Protein AF-A0A842UFS7-F1 (afdb_monomer_lite)

pLDDT: mean 90.08, std 7.05, range [55.66, 97.38]

Radius of gyration: 26.3 Å; chains: 1; bounding box: 50×27×64 Å

Foldseek 3Di:
DDPVVVVVVVVVLVVCVVVVVVVVVVVVVVQVVCQVVQQWDDDVPDTDHHDPDDDDDPCVVVVVPDDPVVVVVPDDDDDDDPVVVVCVVVVHDDDPPDDDDDDDDDDDDD

Sequence (110 aa):
MNSVDIVELTQEMLEWRELKTQLDDLEARIKMKVLRLQKTQTVADVRASYSGGRKTYDYEGAGQAASPEIITAHTKTVTTVDWRKVCRDAGIEAPVASKSDPGVTLKWVK

Secondary structure (DSSP, 8-state):
--HHHHHHHHHHHHHHHHHHHHHHHHHHHHHHHHHHHTS-EEETTEEE-----PPPP-HHHHHTTS-HHHHHHH--------HHHHHHHTTPPPP----PPP--------

Structure (mmCIF, N/CA/C/O backbone):
data_AF-A0A842UFS7-F1
#
_entry.id   AF-A0A842UFS7-F1
#
loop_
_atom_site.group_PDB
_atom_site.id
_atom_site.type_symbol
_atom_site.label_atom_id
_atom_site.label_alt_id
_atom_site.label_comp_id
_atom_site.label_asym_id
_atom_site.label_entity_id
_atom_site.label_seq_id
_atom_site.pdbx_PDB_ins_code
_atom_site.Cartn_x
_atom_site.Cartn_y
_atom_site.Cartn_z
_atom_site.occupancy
_atom_site.B_iso_or_equiv
_atom_site.auth_seq_id
_atom_site.auth_comp_id
_atom_site.auth_asym_id
_atom_site.auth_atom_id
_atom_site.pdbx_PDB_model_num
ATOM 1 N N . MET A 1 1 ? 31.740 -6.679 -21.699 1.00 55.66 1 MET A N 1
ATOM 2 C CA . MET A 1 1 ? 30.471 -5.936 -21.608 1.00 55.66 1 MET A CA 1
ATOM 3 C C . MET A 1 1 ? 30.386 -5.155 -22.895 1.00 55.66 1 MET A C 1
ATOM 5 O O . MET A 1 1 ? 31.136 -4.197 -23.059 1.00 55.66 1 MET A O 1
ATOM 9 N N . ASN A 1 2 ? 29.693 -5.719 -23.879 1.00 65.31 2 ASN A N 1
ATOM 10 C CA . ASN A 1 2 ? 29.812 -5.270 -25.258 1.00 65.31 2 ASN A CA 1
ATOM 11 C C . ASN A 1 2 ? 28.964 -4.011 -25.439 1.00 65.31 2 ASN A C 1
ATOM 13 O O . ASN A 1 2 ? 27.915 -3.863 -24.822 1.00 65.31 2 ASN A O 1
ATOM 17 N N . SER A 1 3 ? 29.425 -3.078 -26.270 1.00 69.38 3 SER A N 1
ATOM 18 C CA . SER A 1 3 ? 28.681 -1.849 -26.578 1.00 69.38 3 SER A CA 1
ATOM 19 C C . SER A 1 3 ? 27.290 -2.134 -27.156 1.00 69.38 3 SER A C 1
ATOM 21 O O . SER A 1 3 ? 26.379 -1.339 -26.954 1.00 69.38 3 SER A O 1
ATOM 23 N N . VAL A 1 4 ? 27.123 -3.282 -27.818 1.00 72.75 4 VAL A N 1
ATOM 24 C CA . VAL A 1 4 ? 25.842 -3.793 -28.327 1.00 72.75 4 VAL A CA 1
ATOM 25 C C . VAL A 1 4 ? 24.855 -4.055 -27.183 1.00 72.75 4 VAL A C 1
ATOM 27 O O . VAL A 1 4 ? 23.745 -3.537 -27.233 1.00 72.75 4 VAL A O 1
ATOM 30 N N . ASP A 1 5 ? 25.292 -4.707 -26.098 1.00 83.81 5 ASP A N 1
ATOM 31 C CA . ASP A 1 5 ? 24.45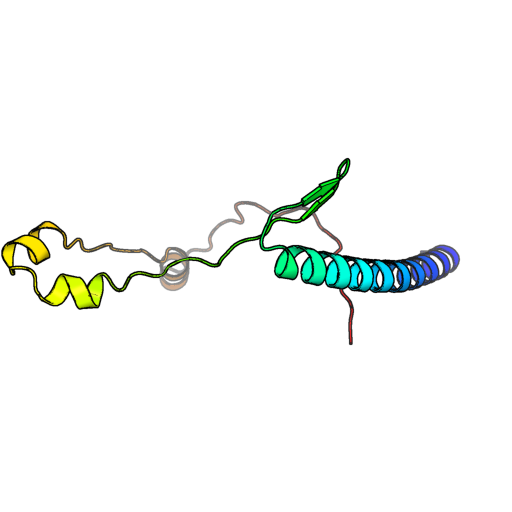3 -5.007 -24.923 1.00 83.81 5 ASP A CA 1
ATOM 32 C C . ASP A 1 5 ? 23.907 -3.723 -24.260 1.00 83.81 5 ASP A C 1
ATOM 34 O O . ASP A 1 5 ? 22.798 -3.692 -23.734 1.00 83.81 5 ASP A O 1
ATOM 38 N N . ILE A 1 6 ? 24.686 -2.634 -24.288 1.00 86.62 6 ILE A N 1
ATOM 39 C CA . ILE A 1 6 ? 24.291 -1.336 -23.713 1.00 86.62 6 ILE A CA 1
ATOM 40 C C . ILE A 1 6 ? 23.272 -0.624 -24.610 1.00 86.62 6 ILE A C 1
ATOM 42 O O . ILE A 1 6 ? 22.351 0.016 -24.100 1.00 86.62 6 ILE A O 1
ATOM 46 N N . VAL A 1 7 ? 23.426 -0.715 -25.933 1.00 88.88 7 VAL A N 1
ATOM 47 C CA . VAL A 1 7 ? 22.481 -0.118 -26.888 1.00 88.88 7 VAL A CA 1
ATOM 48 C C . VAL A 1 7 ? 21.140 -0.846 -26.835 1.00 88.88 7 VAL A C 1
ATOM 50 O O . VAL A 1 7 ? 20.108 -0.183 -26.746 1.00 88.88 7 VAL A O 1
ATOM 53 N N . GLU A 1 8 ? 21.153 -2.181 -26.809 1.00 90.69 8 GLU A N 1
ATOM 54 C CA . GLU A 1 8 ? 19.943 -2.999 -26.662 1.00 90.69 8 GLU A CA 1
ATOM 55 C C . GLU A 1 8 ? 19.221 -2.684 -25.348 1.00 90.69 8 GLU A C 1
ATOM 57 O O . GLU A 1 8 ? 18.047 -2.317 -25.368 1.00 90.69 8 GLU A O 1
ATOM 62 N N . LEU A 1 9 ? 19.946 -2.668 -24.223 1.00 91.38 9 LEU A N 1
ATOM 63 C CA . LEU A 1 9 ? 19.383 -2.291 -22.925 1.00 91.38 9 LEU A CA 1
ATOM 64 C C . LEU A 1 9 ? 18.792 -0.875 -22.938 1.00 91.38 9 LEU A C 1
ATOM 66 O O . LEU A 1 9 ? 17.733 -0.630 -22.364 1.00 91.38 9 LEU A O 1
ATOM 70 N N . THR A 1 10 ? 19.464 0.076 -23.587 1.00 92.31 10 THR A N 1
ATOM 71 C CA . THR A 1 10 ? 18.969 1.456 -23.682 1.00 92.31 10 THR A CA 1
ATOM 72 C C . THR A 1 10 ? 17.645 1.505 -24.440 1.00 92.31 10 THR A C 1
ATOM 74 O O . THR A 1 10 ? 16.714 2.184 -24.002 1.00 92.31 10 THR A O 1
ATOM 77 N N . GLN A 1 11 ? 17.540 0.770 -25.548 1.00 94.38 11 GLN A N 1
ATOM 78 C CA . GLN A 1 11 ? 16.313 0.695 -26.333 1.00 94.38 11 GLN A CA 1
ATOM 79 C C . GLN A 1 11 ? 15.175 0.054 -25.529 1.00 94.38 11 GLN A C 1
ATOM 81 O O . GLN A 1 11 ? 14.079 0.615 -25.479 1.00 94.38 11 GLN A O 1
ATOM 86 N N . GLU A 1 12 ? 15.447 -1.051 -24.833 1.00 94.19 12 GLU A N 1
ATOM 87 C CA . GLU A 1 12 ? 14.473 -1.722 -23.965 1.00 94.19 12 GLU A CA 1
ATOM 88 C C . GLU A 1 12 ? 13.993 -0.811 -22.826 1.00 94.19 12 GLU A C 1
ATOM 90 O O . GLU A 1 12 ? 12.800 -0.756 -22.527 1.00 94.19 12 GLU A O 1
ATOM 95 N N . MET A 1 13 ? 14.889 -0.034 -22.208 1.00 92.94 13 MET A N 1
ATOM 96 C CA . MET A 1 13 ? 14.519 0.919 -21.154 1.00 92.94 13 MET A CA 1
ATOM 97 C C . MET A 1 13 ? 13.624 2.056 -21.672 1.00 92.94 13 MET A C 1
ATOM 99 O O . MET A 1 13 ? 12.739 2.520 -20.945 1.00 92.94 13 MET A O 1
ATOM 103 N N . LEU A 1 14 ? 13.836 2.513 -22.911 1.00 93.56 14 LEU A N 1
ATOM 104 C CA . LEU A 1 14 ? 12.992 3.528 -23.549 1.00 93.56 14 LEU A CA 1
ATOM 105 C C . LEU A 1 14 ? 11.615 2.969 -23.919 1.00 93.56 14 LEU A C 1
ATOM 107 O O . LEU A 1 14 ? 10.604 3.612 -23.631 1.00 93.56 14 LEU A O 1
ATOM 111 N N . GLU A 1 15 ? 11.564 1.769 -24.496 1.00 94.56 15 GLU A N 1
ATOM 112 C CA . GLU A 1 15 ? 10.310 1.087 -24.822 1.00 94.56 15 GLU A CA 1
ATOM 113 C C . GLU A 1 15 ? 9.493 0.788 -23.560 1.00 94.56 15 GLU A C 1
ATOM 115 O O . GLU A 1 15 ? 8.300 1.090 -23.496 1.00 94.56 15 GLU A O 1
ATOM 120 N N . TRP A 1 16 ? 10.150 0.292 -22.509 1.00 94.50 16 TRP A N 1
ATOM 121 C CA . TRP A 1 16 ? 9.520 0.067 -21.212 1.00 94.50 16 TRP A CA 1
ATOM 122 C C . TRP A 1 16 ? 8.880 1.343 -20.659 1.00 94.50 16 TRP A C 1
ATOM 124 O O . TRP A 1 16 ? 7.747 1.304 -20.176 1.00 94.50 16 TRP A O 1
ATOM 134 N N . ARG A 1 17 ? 9.574 2.486 -20.741 1.00 92.69 17 ARG A N 1
ATOM 135 C CA . ARG A 1 17 ? 9.045 3.774 -20.271 1.00 92.69 17 ARG A CA 1
ATOM 136 C C . ARG A 1 17 ? 7.771 4.164 -21.022 1.00 92.69 17 ARG A C 1
ATOM 138 O O . ARG A 1 17 ? 6.806 4.609 -20.394 1.00 92.69 17 ARG A O 1
ATOM 145 N N . GLU A 1 18 ? 7.769 4.015 -22.341 1.00 94.25 18 GLU A N 1
ATOM 146 C CA . GLU A 1 18 ? 6.619 4.359 -23.179 1.00 94.25 18 GLU A CA 1
ATOM 147 C C . GLU A 1 18 ? 5.419 3.457 -22.861 1.00 94.25 18 GLU A C 1
ATOM 149 O O . GLU A 1 18 ? 4.342 3.946 -22.513 1.00 94.25 18 GLU A O 1
ATOM 154 N N . LEU A 1 19 ? 5.623 2.137 -22.856 1.00 95.75 19 LEU A N 1
ATOM 155 C CA . LEU A 1 19 ? 4.574 1.170 -22.526 1.00 95.75 19 LEU A CA 1
ATOM 156 C C . LEU A 1 19 ? 4.036 1.365 -21.107 1.00 95.75 19 LEU A C 1
ATOM 158 O O . LEU A 1 19 ? 2.828 1.277 -20.884 1.00 95.75 19 LEU A O 1
ATOM 162 N N . LYS A 1 20 ? 4.907 1.673 -20.139 1.00 94.38 20 LYS A N 1
ATOM 163 C CA . LYS A 1 20 ? 4.487 1.949 -18.764 1.00 94.38 20 LYS A CA 1
ATOM 164 C C . LYS A 1 20 ? 3.618 3.204 -18.680 1.00 94.38 20 LYS A C 1
ATOM 166 O O . LYS A 1 20 ? 2.615 3.182 -17.974 1.00 94.38 20 LYS A O 1
ATOM 171 N N . THR A 1 21 ? 3.948 4.248 -19.440 1.00 93.56 21 THR A N 1
ATOM 172 C CA . THR A 1 21 ? 3.135 5.474 -19.525 1.00 93.56 21 THR A CA 1
ATOM 173 C C . THR A 1 21 ? 1.741 5.164 -20.072 1.00 93.56 21 THR A C 1
ATOM 175 O O . THR A 1 21 ? 0.735 5.506 -19.452 1.00 93.56 21 THR A O 1
ATOM 178 N N . GLN A 1 22 ? 1.669 4.434 -21.188 1.00 96.12 22 GLN A N 1
ATOM 179 C CA . GLN A 1 22 ? 0.395 4.038 -21.794 1.00 96.12 22 GLN A CA 1
ATOM 180 C C . GLN A 1 22 ? -0.444 3.150 -20.862 1.00 96.12 22 GLN A C 1
ATOM 182 O O . GLN A 1 22 ? -1.671 3.294 -20.787 1.00 96.12 22 GLN A O 1
ATOM 187 N N . LEU A 1 23 ? 0.211 2.244 -20.128 1.00 95.62 23 LEU A N 1
ATOM 188 C CA . LEU A 1 23 ? -0.428 1.393 -19.131 1.00 95.62 23 LEU A CA 1
ATOM 189 C C . LEU A 1 23 ? -0.992 2.216 -17.967 1.00 95.62 23 LEU A C 1
ATOM 191 O O . LEU A 1 23 ? -2.142 1.999 -17.591 1.00 95.62 23 LEU A O 1
ATOM 195 N N . ASP A 1 24 ? -0.225 3.168 -17.433 1.00 95.12 24 ASP A N 1
ATOM 196 C CA . ASP A 1 24 ? -0.652 4.037 -16.330 1.00 95.12 24 ASP A CA 1
ATOM 197 C C . ASP A 1 24 ? -1.859 4.903 -16.730 1.00 95.12 24 ASP A C 1
ATOM 199 O O . ASP A 1 24 ? -2.825 5.014 -15.968 1.00 95.12 24 ASP A O 1
ATOM 203 N N . ASP A 1 25 ? -1.871 5.437 -17.955 1.00 97.19 25 ASP A N 1
ATOM 204 C CA . ASP A 1 25 ? -3.004 6.197 -18.497 1.00 97.19 25 ASP A CA 1
ATOM 205 C C . ASP A 1 25 ? -4.259 5.329 -18.671 1.00 97.19 25 ASP A C 1
ATOM 207 O O . ASP A 1 25 ? -5.391 5.745 -18.380 1.00 97.19 25 ASP A O 1
ATOM 211 N N . LEU A 1 26 ? -4.097 4.096 -19.158 1.00 97.31 26 LEU A N 1
ATOM 212 C CA . LEU A 1 26 ? -5.198 3.142 -19.256 1.00 97.31 26 LEU A CA 1
ATOM 213 C C . LEU A 1 26 ? -5.722 2.758 -17.865 1.00 97.31 26 LEU A C 1
ATOM 215 O O . LEU A 1 26 ? -6.937 2.774 -17.647 1.00 97.31 26 LEU A O 1
ATOM 219 N N . GLU A 1 27 ? -4.827 2.476 -16.921 1.00 96.69 27 GLU A N 1
ATOM 220 C CA . GLU A 1 27 ? -5.155 2.146 -15.537 1.00 96.69 27 GLU A CA 1
ATOM 221 C C . GLU A 1 27 ? -5.920 3.294 -14.864 1.00 96.69 27 GLU A C 1
ATOM 223 O O . GLU A 1 27 ? -6.963 3.060 -14.248 1.00 96.69 27 GLU A O 1
ATOM 228 N N . ALA A 1 28 ? -5.480 4.544 -15.039 1.00 96.31 28 ALA A N 1
ATOM 229 C CA . ALA A 1 28 ? -6.168 5.726 -14.526 1.00 96.31 28 ALA A CA 1
ATOM 230 C C . ALA A 1 28 ? -7.593 5.847 -15.089 1.00 96.31 28 ALA A C 1
ATOM 232 O O . ALA A 1 28 ? -8.552 6.054 -14.337 1.00 96.31 28 ALA A O 1
ATOM 233 N N . ARG A 1 29 ? -7.773 5.641 -16.400 1.00 97.38 29 ARG A N 1
ATOM 234 C CA . ARG A 1 29 ? -9.103 5.654 -17.034 1.00 97.38 29 ARG A CA 1
ATOM 235 C C . ARG A 1 29 ? -10.008 4.539 -16.515 1.00 97.38 29 ARG A C 1
ATOM 237 O O . ARG A 1 29 ? -11.191 4.789 -16.276 1.00 97.38 29 ARG A O 1
ATOM 244 N N . ILE A 1 30 ? -9.482 3.329 -16.319 1.00 96.44 30 ILE A N 1
ATOM 245 C CA . ILE A 1 30 ? -10.237 2.208 -15.739 1.00 96.44 30 ILE A CA 1
ATOM 246 C C . ILE A 1 30 ? -10.637 2.532 -14.296 1.00 96.44 30 ILE A C 1
ATOM 248 O O . ILE A 1 30 ? -11.813 2.403 -13.953 1.00 96.44 30 ILE A O 1
ATOM 252 N N . LYS A 1 31 ? -9.700 3.022 -13.472 1.00 96.19 31 LYS A N 1
ATOM 253 C CA . LYS A 1 31 ? -9.961 3.433 -12.084 1.00 96.19 31 LYS A CA 1
ATOM 254 C C . LYS A 1 31 ? -11.062 4.485 -12.004 1.00 96.19 31 LYS A C 1
ATOM 256 O O . LYS A 1 31 ? -11.994 4.310 -11.225 1.00 96.19 31 LYS A O 1
ATOM 261 N N . MET A 1 32 ? -11.016 5.524 -12.842 1.00 95.69 32 MET A N 1
ATOM 262 C CA . MET A 1 32 ? -12.068 6.549 -12.894 1.00 95.69 32 MET A CA 1
ATOM 263 C C . MET A 1 32 ? -13.442 5.956 -13.231 1.00 95.69 32 MET A C 1
ATOM 265 O O . MET A 1 32 ? -14.438 6.293 -12.590 1.00 95.69 32 MET A O 1
ATOM 269 N N . LYS A 1 33 ? -13.512 5.047 -14.211 1.00 97.31 33 LYS A N 1
ATOM 270 C CA . LYS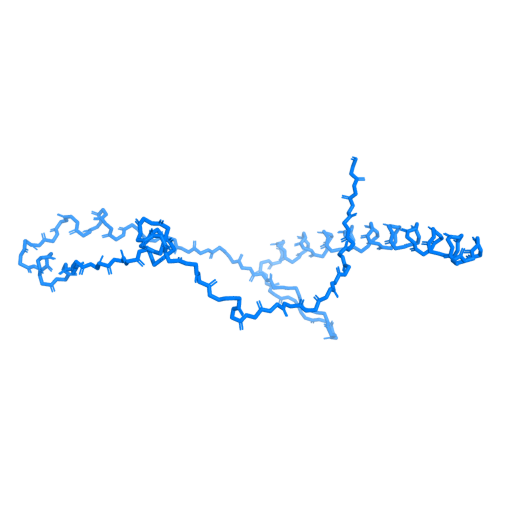 A 1 33 ? -14.769 4.384 -14.592 1.00 97.31 33 LYS A CA 1
ATOM 271 C C . LYS A 1 33 ? -15.317 3.511 -13.462 1.00 97.31 33 LYS A C 1
ATOM 273 O O . LYS A 1 33 ? -16.497 3.601 -13.145 1.00 97.31 33 LYS A O 1
ATOM 278 N N . VAL A 1 34 ? -14.470 2.704 -12.827 1.00 95.88 34 VAL A N 1
ATOM 279 C CA . VAL A 1 34 ? -14.859 1.819 -11.715 1.00 95.88 34 VAL A CA 1
ATOM 280 C C . VAL A 1 34 ? -15.286 2.622 -10.489 1.00 95.88 34 VAL A C 1
ATOM 282 O O . VAL A 1 34 ? -16.276 2.274 -9.848 1.00 95.88 34 VAL A O 1
ATOM 285 N N . LEU A 1 35 ? -14.601 3.734 -10.209 1.00 94.69 35 LEU A N 1
ATOM 286 C CA . LEU A 1 35 ? -14.976 4.670 -9.152 1.00 94.69 35 LEU A CA 1
ATOM 287 C C . LEU A 1 35 ? -16.368 5.262 -9.398 1.00 94.69 35 LEU A C 1
ATOM 289 O O . LEU A 1 35 ? -17.191 5.272 -8.487 1.00 94.69 35 LEU A O 1
ATOM 293 N N . ARG A 1 36 ? -16.662 5.688 -10.635 1.00 94.94 36 ARG A N 1
ATOM 294 C CA . ARG A 1 36 ? -17.990 6.190 -11.026 1.00 94.94 36 ARG A CA 1
ATOM 295 C C . ARG A 1 36 ? -19.082 5.128 -10.883 1.00 94.94 36 ARG A C 1
ATOM 297 O O . ARG A 1 36 ? -20.208 5.464 -10.537 1.00 94.94 36 ARG A O 1
ATOM 304 N N . LEU A 1 37 ? -18.757 3.864 -11.153 1.00 95.31 37 LEU A N 1
ATOM 305 C CA . LEU A 1 37 ? -19.690 2.744 -11.013 1.00 95.31 37 LEU A CA 1
ATOM 306 C C . LEU A 1 37 ? -19.893 2.301 -9.558 1.00 95.31 37 LEU A C 1
ATOM 308 O O . LEU A 1 37 ? -20.856 1.588 -9.292 1.00 95.31 37 LEU A O 1
ATOM 312 N N . GLN A 1 38 ? -18.979 2.657 -8.646 1.00 94.88 38 GLN A N 1
ATOM 313 C CA . GLN A 1 38 ? -18.962 2.197 -7.249 1.00 94.88 38 GLN A CA 1
ATOM 314 C C . GLN A 1 38 ? -19.109 0.670 -7.107 1.00 94.88 38 GLN A C 1
ATOM 316 O O . GLN A 1 38 ? -19.666 0.150 -6.141 1.00 94.88 38 GLN A O 1
ATOM 321 N N . LYS A 1 39 ? -18.615 -0.075 -8.100 1.00 95.06 39 LYS A N 1
ATOM 322 C CA . LYS A 1 39 ? -18.761 -1.527 -8.184 1.00 95.06 39 LYS A CA 1
ATOM 323 C C . LYS A 1 39 ? -17.543 -2.133 -8.857 1.00 95.06 39 LYS A C 1
ATOM 325 O O . LYS A 1 39 ? -17.171 -1.719 -9.954 1.00 95.06 39 LYS A O 1
ATOM 330 N N . THR A 1 40 ? -16.978 -3.158 -8.225 1.00 96.88 40 THR A N 1
ATOM 331 C CA . THR A 1 40 ? -15.889 -3.972 -8.778 1.00 96.88 40 THR A CA 1
ATOM 332 C C . THR A 1 40 ? -16.271 -4.542 -10.142 1.00 96.88 40 THR A C 1
ATOM 334 O O . THR A 1 40 ? -17.338 -5.14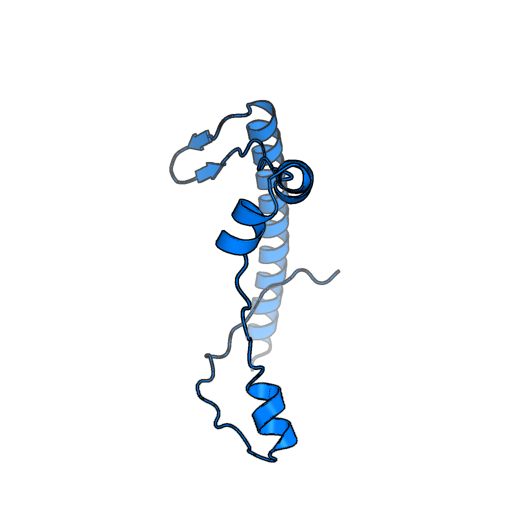0 -10.282 1.00 96.88 40 THR A O 1
ATOM 337 N N . GLN A 1 41 ? -15.389 -4.375 -11.127 1.00 97.06 41 GLN A N 1
ATOM 338 C CA . GLN A 1 41 ? -15.545 -4.918 -12.477 1.00 97.06 41 GLN A CA 1
ATOM 339 C C . GLN A 1 41 ? -14.480 -5.983 -12.730 1.00 97.06 41 GLN A C 1
ATOM 341 O O . GLN A 1 41 ? -13.327 -5.822 -12.329 1.00 97.06 41 GLN A O 1
ATOM 346 N N . THR A 1 42 ? -14.874 -7.073 -13.384 1.00 96.50 42 THR A N 1
ATOM 347 C CA . THR A 1 42 ? -13.966 -8.141 -13.825 1.00 96.50 42 THR A CA 1
ATOM 348 C C . THR A 1 42 ? -14.258 -8.434 -15.290 1.00 96.50 42 THR A C 1
ATOM 350 O O . THR A 1 42 ? -15.416 -8.653 -15.640 1.00 96.50 42 THR A O 1
ATOM 353 N N . VAL A 1 43 ? -13.230 -8.395 -16.1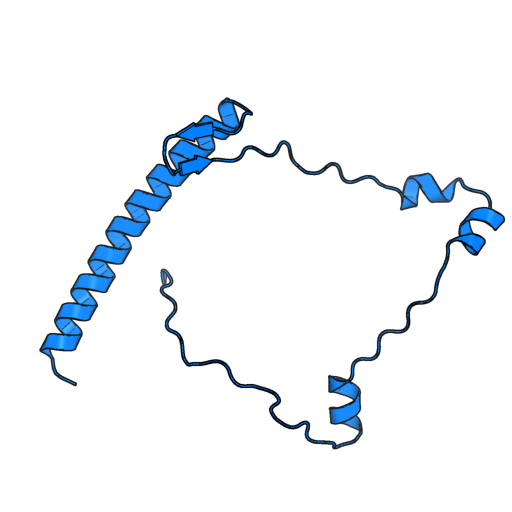37 1.00 95.62 43 VAL A N 1
ATOM 354 C CA . VAL A 1 43 ? -13.314 -8.699 -17.572 1.00 95.62 43 VAL A CA 1
ATOM 355 C C . VAL A 1 43 ? -12.102 -9.554 -17.933 1.00 95.62 43 VAL A C 1
ATOM 357 O O . VAL A 1 43 ? -10.974 -9.082 -17.801 1.00 95.62 43 VAL A O 1
ATOM 360 N N . ALA A 1 44 ? -12.338 -10.797 -18.370 1.00 94.88 44 ALA A N 1
ATOM 361 C CA . ALA A 1 44 ? -11.294 -11.809 -18.571 1.00 94.88 44 ALA A CA 1
ATOM 362 C C . ALA A 1 44 ? -10.368 -11.907 -17.337 1.00 94.88 44 ALA A C 1
ATOM 364 O O . ALA A 1 44 ? -10.862 -12.088 -16.224 1.00 94.88 44 ALA A O 1
ATOM 365 N N . ASP A 1 45 ? -9.063 -11.710 -17.523 1.00 95.31 45 ASP A N 1
ATOM 366 C CA . ASP A 1 45 ? -8.045 -11.817 -16.471 1.00 95.31 45 ASP A CA 1
ATOM 367 C C . ASP A 1 45 ? -7.792 -10.494 -15.721 1.00 95.31 45 ASP A C 1
ATOM 369 O O . ASP A 1 45 ? -6.903 -10.403 -14.874 1.00 95.31 45 ASP A O 1
ATOM 373 N N . VAL A 1 46 ? -8.576 -9.444 -16.003 1.00 94.88 46 VAL A N 1
ATOM 374 C CA . VAL A 1 46 ? -8.417 -8.120 -15.387 1.00 94.88 46 VAL A CA 1
ATOM 375 C C . VAL A 1 46 ? -9.538 -7.853 -14.386 1.00 94.88 46 VAL A C 1
ATOM 377 O O . VAL A 1 46 ? -10.719 -7.794 -14.736 1.00 94.88 46 VAL A O 1
ATOM 380 N N . ARG A 1 47 ? -9.161 -7.609 -13.125 1.00 96.38 47 ARG A N 1
ATOM 381 C CA . ARG A 1 47 ? -10.077 -7.227 -12.041 1.00 96.38 47 ARG A CA 1
ATOM 382 C C . ARG A 1 47 ? -9.743 -5.843 -11.500 1.00 96.38 47 ARG A C 1
ATOM 384 O O . ARG A 1 47 ? -8.693 -5.635 -10.901 1.00 96.38 47 ARG A O 1
ATOM 391 N N . ALA A 1 48 ? -10.692 -4.921 -11.614 1.00 95.75 48 ALA A N 1
ATOM 392 C CA . ALA A 1 48 ? -10.611 -3.599 -11.011 1.00 95.75 48 ALA A CA 1
ATOM 393 C C . ALA A 1 48 ? -11.568 -3.517 -9.813 1.00 95.75 48 ALA A C 1
ATOM 395 O O . ALA A 1 48 ? -12.791 -3.475 -9.970 1.00 95.75 48 ALA A O 1
ATOM 396 N N . SER A 1 49 ? -11.004 -3.532 -8.604 1.00 95.44 49 SER A N 1
ATOM 397 C CA . SER A 1 49 ? -11.771 -3.584 -7.355 1.00 95.44 49 SER A CA 1
ATOM 398 C C . SER A 1 49 ? -12.154 -2.192 -6.857 1.00 95.44 49 SER A C 1
ATOM 400 O O . SER A 1 49 ? -11.291 -1.336 -6.675 1.00 95.44 49 SER A O 1
ATOM 402 N N . TYR A 1 50 ? -13.444 -1.984 -6.587 1.00 94.88 50 TYR A N 1
ATOM 403 C CA . TYR A 1 50 ? -13.928 -0.803 -5.874 1.00 94.88 50 TYR A CA 1
ATOM 404 C C . TYR A 1 50 ? -13.936 -1.074 -4.364 1.00 94.88 50 TYR A C 1
ATOM 406 O O . TYR A 1 50 ? -14.414 -2.117 -3.917 1.00 94.88 50 TYR A O 1
ATOM 414 N N . SER A 1 51 ? -13.436 -0.117 -3.584 1.00 91.56 51 SER A N 1
ATOM 415 C CA . SER A 1 51 ? -13.557 -0.085 -2.127 1.00 91.56 51 SER A CA 1
ATOM 416 C C . SER A 1 51 ? -14.199 1.239 -1.732 1.00 91.56 51 SER A C 1
ATOM 418 O O . SER A 1 51 ? -13.688 2.297 -2.094 1.00 91.56 51 SER A O 1
ATOM 420 N N . GLY A 1 52 ? -15.291 1.187 -0.967 1.00 89.12 52 GLY A N 1
ATOM 421 C CA . GLY A 1 52 ? -15.977 2.372 -0.433 1.00 89.12 52 GLY A CA 1
ATOM 422 C C . GLY A 1 52 ? -15.231 3.070 0.712 1.00 89.12 52 GLY A C 1
ATOM 423 O O . GLY A 1 52 ? -15.819 3.885 1.415 1.00 89.12 52 GLY A O 1
ATOM 424 N N . GLY A 1 53 ? -13.957 2.730 0.926 1.00 87.25 53 GLY A N 1
ATOM 425 C CA . GLY A 1 53 ? -13.170 3.164 2.073 1.00 87.25 53 GLY A CA 1
ATOM 426 C C . GLY A 1 53 ? -13.361 2.265 3.295 1.00 87.25 53 GLY A C 1
ATOM 427 O O . GLY A 1 53 ? -14.248 1.410 3.351 1.00 87.25 53 GLY A O 1
ATOM 428 N N . ARG A 1 54 ? -12.484 2.438 4.285 1.00 85.38 54 ARG A N 1
ATOM 429 C CA . ARG A 1 54 ? -12.624 1.795 5.595 1.00 85.38 54 ARG A CA 1
ATOM 430 C C . ARG A 1 54 ? -13.368 2.749 6.519 1.00 85.38 54 ARG A C 1
ATOM 432 O O . ARG A 1 54 ? -13.042 3.931 6.568 1.00 85.38 54 ARG A O 1
ATOM 439 N N . LYS A 1 55 ? -14.341 2.230 7.267 1.00 87.31 55 LYS A N 1
ATOM 440 C CA . LYS A 1 55 ? -14.884 2.947 8.421 1.00 87.31 55 LYS A CA 1
ATOM 441 C C . LYS A 1 55 ? -13.856 2.843 9.542 1.00 87.31 55 LYS A C 1
ATOM 443 O O . LYS A 1 55 ? -13.528 1.735 9.962 1.00 87.31 55 LYS A O 1
ATOM 448 N N . THR A 1 56 ? -13.341 3.979 9.988 1.00 88.25 56 THR A N 1
ATOM 449 C CA . THR A 1 56 ? -12.566 4.060 11.226 1.00 88.25 56 THR A CA 1
ATOM 450 C C . THR A 1 56 ? -13.535 4.444 12.330 1.00 88.25 56 THR A C 1
ATOM 452 O O . THR A 1 56 ? -14.250 5.435 12.203 1.00 88.25 56 THR A O 1
ATOM 455 N N . TYR A 1 57 ? -13.593 3.627 13.374 1.00 88.50 57 TYR A N 1
ATOM 456 C CA . TYR A 1 57 ? -14.430 3.875 14.540 1.00 88.50 57 TYR A CA 1
ATOM 457 C C . TYR A 1 57 ? -13.567 4.471 15.646 1.00 88.50 57 TYR A C 1
ATOM 459 O O . TYR A 1 57 ? -12.476 3.966 15.913 1.00 88.50 57 TYR A O 1
ATOM 467 N N . ASP A 1 58 ? -14.066 5.521 16.288 1.00 89.56 58 ASP A N 1
ATOM 468 C CA . ASP A 1 58 ? -13.450 6.094 17.480 1.00 89.56 58 ASP A CA 1
ATOM 469 C C . ASP A 1 58 ? -13.898 5.315 18.726 1.00 89.56 58 ASP A C 1
ATOM 471 O O . ASP A 1 58 ? -14.855 5.674 19.414 1.00 89.56 58 ASP A O 1
ATOM 475 N N . TYR A 1 59 ? -13.241 4.179 18.968 1.00 91.44 59 TYR A N 1
ATOM 476 C CA . TYR A 1 59 ? -13.503 3.361 20.154 1.00 91.44 59 TYR A CA 1
ATOM 477 C C . TYR A 1 59 ? -12.942 3.979 21.430 1.00 91.44 59 TYR A C 1
ATOM 479 O O . TYR A 1 59 ? -13.459 3.694 22.505 1.00 91.44 59 TYR A O 1
ATOM 487 N N . GLU A 1 60 ? -11.897 4.800 21.327 1.00 86.12 60 GLU A N 1
ATOM 488 C CA . GLU A 1 60 ? -11.306 5.466 22.484 1.00 86.12 60 GLU A CA 1
ATOM 489 C C . GLU A 1 60 ? -12.262 6.534 23.015 1.00 86.12 60 GLU A C 1
ATOM 491 O O . GLU A 1 60 ? -12.644 6.481 24.183 1.00 86.12 60 GLU A O 1
ATOM 496 N N . GLY A 1 61 ? -12.747 7.424 22.145 1.00 85.12 61 GLY A N 1
ATOM 497 C CA . GLY A 1 61 ? -13.739 8.434 22.504 1.00 85.12 61 GLY A CA 1
ATOM 498 C C . GLY A 1 61 ? -15.043 7.823 23.019 1.00 85.12 61 GLY A C 1
ATOM 499 O O . GLY A 1 61 ? -15.572 8.263 24.038 1.00 85.12 61 GLY A O 1
ATOM 500 N N . ALA A 1 62 ? -15.539 6.756 22.383 1.00 88.44 62 ALA A N 1
ATOM 501 C CA . ALA A 1 62 ? -16.723 6.043 22.870 1.00 88.44 62 ALA A CA 1
ATOM 502 C C . ALA A 1 62 ? -16.469 5.305 24.200 1.00 88.44 62 ALA A C 1
ATOM 504 O O . ALA A 1 62 ? -17.347 5.237 25.061 1.00 88.44 62 ALA A O 1
ATOM 505 N N . GLY A 1 63 ? -15.270 4.747 24.371 1.00 86.31 63 GLY A N 1
ATOM 506 C CA . GLY A 1 63 ? -14.882 3.931 25.518 1.00 86.31 63 GLY A CA 1
ATOM 507 C C . GLY A 1 63 ? -14.615 4.728 26.793 1.00 86.31 63 GLY A C 1
ATOM 508 O O . GLY A 1 63 ? -14.770 4.179 27.880 1.00 86.31 63 GLY A O 1
ATOM 509 N N . GLN A 1 64 ? -14.292 6.021 26.694 1.00 87.81 64 GLN A N 1
ATOM 510 C CA . GLN A 1 64 ? -14.108 6.900 27.859 1.00 87.81 64 GLN A CA 1
ATOM 511 C C . GLN A 1 64 ? -15.370 7.041 28.730 1.00 87.81 64 GLN A C 1
ATOM 513 O O . GLN A 1 64 ? -15.262 7.380 29.905 1.00 87.81 64 GLN A O 1
ATOM 518 N N . ALA A 1 65 ? -16.557 6.750 28.188 1.00 88.94 65 ALA A N 1
ATOM 519 C CA . ALA A 1 65 ? -17.813 6.746 28.939 1.00 88.94 65 ALA A CA 1
ATOM 520 C C . ALA A 1 65 ? -18.068 5.442 29.729 1.00 88.94 65 ALA A C 1
ATOM 522 O O . ALA A 1 65 ? -19.059 5.354 30.457 1.00 88.94 65 ALA A O 1
ATOM 523 N N . ALA A 1 66 ? -17.226 4.413 29.574 1.00 90.19 66 ALA A N 1
ATOM 524 C CA . ALA A 1 66 ? -17.376 3.136 30.269 1.00 90.19 66 ALA A CA 1
ATOM 525 C C . ALA A 1 66 ? -16.980 3.225 31.754 1.00 90.19 66 ALA A C 1
ATOM 527 O O . ALA A 1 66 ? -16.246 4.119 32.176 1.00 90.19 66 ALA A O 1
ATOM 528 N N . SER A 1 67 ? -17.440 2.265 32.564 1.00 90.81 67 SER A N 1
ATOM 529 C CA . SER A 1 67 ? -17.057 2.205 33.976 1.00 90.81 67 SER A CA 1
ATOM 530 C C . SER A 1 67 ? -15.564 1.857 34.147 1.00 90.81 67 SER A C 1
ATOM 532 O O . SER A 1 67 ? -15.007 1.098 33.343 1.00 90.81 67 SER A O 1
ATOM 534 N N . PRO A 1 68 ? -14.904 2.336 35.221 1.00 87.25 68 PRO A N 1
ATOM 535 C CA . PRO A 1 68 ? -13.497 2.022 35.500 1.00 87.25 68 PRO A CA 1
ATOM 536 C C . PRO A 1 68 ? -13.190 0.516 35.591 1.00 87.25 68 PRO A C 1
ATOM 538 O O . PRO A 1 68 ? -12.096 0.074 35.236 1.00 87.25 68 PRO A O 1
ATOM 541 N N . GLU A 1 69 ? -14.160 -0.291 36.024 1.00 89.50 69 GLU A N 1
ATOM 542 C CA . GLU A 1 69 ? -14.042 -1.753 36.110 1.00 89.50 69 GLU A CA 1
ATOM 543 C C . GLU A 1 69 ? -13.883 -2.401 34.725 1.00 89.50 69 GLU A C 1
ATOM 545 O O . GLU A 1 69 ? -13.055 -3.291 34.542 1.00 89.50 69 GLU A O 1
ATOM 550 N N . ILE A 1 70 ? -14.619 -1.914 33.720 1.00 89.44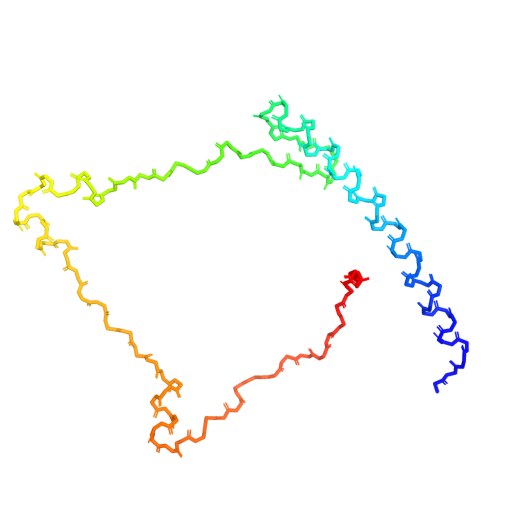 70 ILE A N 1
ATOM 551 C CA . ILE A 1 70 ? -14.534 -2.421 32.343 1.00 89.44 70 ILE A CA 1
ATOM 552 C C . ILE A 1 70 ? -13.202 -2.008 31.710 1.00 89.44 70 ILE A C 1
ATOM 554 O O . ILE A 1 70 ? -12.541 -2.816 31.058 1.00 89.44 70 ILE A O 1
ATOM 558 N N . ILE A 1 71 ? -12.769 -0.764 31.931 1.00 86.94 71 ILE A N 1
ATOM 559 C CA . ILE A 1 71 ? -11.506 -0.252 31.382 1.00 86.94 71 ILE A CA 1
ATOM 560 C C . ILE A 1 71 ? -10.319 -1.056 31.927 1.00 86.94 71 ILE A C 1
ATOM 562 O O . ILE A 1 71 ? -9.455 -1.496 31.166 1.00 86.94 71 ILE A O 1
ATOM 566 N N . THR A 1 72 ? -10.287 -1.299 33.238 1.00 86.62 72 THR A N 1
ATOM 567 C CA . THR A 1 72 ? -9.198 -2.056 33.873 1.00 86.62 72 THR A CA 1
ATOM 568 C C . THR A 1 72 ? -9.192 -3.525 33.449 1.00 86.62 72 THR A C 1
ATOM 570 O O . THR A 1 72 ? -8.121 -4.049 33.145 1.00 86.62 72 THR A O 1
ATOM 573 N N . ALA A 1 73 ? -10.358 -4.168 33.314 1.00 90.69 73 ALA A N 1
ATOM 574 C CA . ALA A 1 73 ? -10.468 -5.554 32.845 1.00 90.69 73 ALA A CA 1
ATOM 575 C C . ALA A 1 73 ? -9.901 -5.782 31.428 1.00 90.69 73 ALA A C 1
ATOM 577 O O . ALA A 1 73 ? -9.443 -6.882 31.110 1.00 90.69 73 ALA A O 1
ATOM 578 N N . HIS A 1 74 ? -9.910 -4.752 30.576 1.00 87.94 74 HIS A N 1
ATOM 579 C CA . HIS A 1 74 ? -9.456 -4.837 29.184 1.00 87.94 74 HIS A CA 1
ATOM 580 C C . HIS A 1 74 ? -8.115 -4.143 28.906 1.00 87.94 74 HIS A C 1
ATOM 582 O O . HIS A 1 74 ? -7.638 -4.166 27.770 1.00 87.94 74 HIS A O 1
ATOM 588 N N . THR A 1 75 ? -7.463 -3.589 29.928 1.00 88.38 75 THR A N 1
ATOM 589 C CA . THR A 1 75 ? -6.141 -2.968 29.793 1.00 88.38 75 THR A CA 1
ATOM 590 C C . THR A 1 75 ? -5.036 -4.016 29.943 1.00 88.38 75 THR A C 1
ATOM 592 O O . THR A 1 75 ? -5.020 -4.788 30.899 1.00 88.38 75 THR A O 1
ATOM 595 N N . LYS A 1 76 ? -4.080 -4.048 29.003 1.00 89.19 76 LYS A N 1
ATOM 596 C CA . LYS A 1 76 ? -2.900 -4.926 29.062 1.00 89.19 76 LYS A CA 1
ATOM 597 C C . LYS A 1 76 ? -1.637 -4.138 28.752 1.00 89.19 76 LYS A C 1
ATOM 599 O O . LYS A 1 76 ? -1.575 -3.432 27.749 1.00 89.19 76 LYS A O 1
ATOM 604 N N . THR A 1 77 ? -0.608 -4.324 29.568 1.00 87.19 77 THR A N 1
ATOM 605 C CA . THR A 1 77 ? 0.728 -3.795 29.286 1.00 87.19 77 THR A CA 1
ATOM 606 C C . THR A 1 77 ? 1.448 -4.744 28.335 1.00 87.19 77 THR A C 1
ATOM 608 O O . THR A 1 77 ? 1.659 -5.910 28.664 1.00 87.19 77 THR A O 1
ATOM 611 N N . VAL A 1 78 ? 1.829 -4.254 27.155 1.00 87.00 78 VAL A N 1
ATOM 612 C CA . VAL A 1 78 ? 2.635 -5.013 26.190 1.00 87.00 78 VAL A CA 1
ATOM 613 C C . VAL A 1 78 ? 4.061 -4.487 26.227 1.00 87.00 78 VAL A C 1
ATOM 615 O O . VAL A 1 78 ? 4.334 -3.370 25.792 1.00 87.00 78 VAL A O 1
ATOM 618 N N . THR A 1 79 ? 4.986 -5.302 26.726 1.00 87.31 79 THR A N 1
ATOM 619 C CA . THR A 1 79 ? 6.413 -4.976 26.688 1.00 87.31 79 THR A CA 1
ATOM 620 C C . THR A 1 79 ? 6.989 -5.420 25.351 1.00 87.31 79 THR A C 1
ATOM 622 O O . THR A 1 79 ? 6.970 -6.604 25.022 1.00 87.31 79 THR A O 1
ATOM 625 N N . THR A 1 80 ? 7.515 -4.471 24.578 1.00 90.62 80 THR A N 1
ATOM 626 C CA . THR A 1 80 ? 8.242 -4.759 23.336 1.00 90.62 80 THR A CA 1
ATOM 627 C C . THR A 1 80 ? 9.731 -4.566 23.583 1.00 90.62 80 THR A C 1
ATOM 629 O O . THR A 1 80 ? 10.144 -3.507 24.051 1.00 90.62 80 THR A O 1
ATOM 632 N N . VAL A 1 81 ? 10.536 -5.584 23.274 1.00 92.12 81 VAL A N 1
ATOM 633 C CA . VAL A 1 81 ? 11.997 -5.525 23.406 1.00 92.12 81 VAL A CA 1
ATOM 634 C C . VAL A 1 81 ? 12.617 -5.266 22.038 1.00 92.12 81 VAL A C 1
ATOM 636 O O . VAL A 1 81 ? 12.428 -6.041 21.101 1.00 92.12 81 VAL A O 1
ATOM 639 N N . ASP A 1 82 ? 13.381 -4.182 21.927 1.00 91.62 82 ASP A N 1
ATOM 640 C CA . ASP A 1 82 ? 14.194 -3.891 20.746 1.00 91.62 82 ASP A CA 1
ATOM 641 C C . ASP A 1 82 ? 15.529 -4.644 20.841 1.00 91.62 82 ASP A C 1
ATOM 643 O O . ASP A 1 82 ? 16.530 -4.130 21.345 1.00 91.62 82 ASP A O 1
ATOM 647 N N . TRP A 1 83 ? 15.544 -5.884 20.348 1.00 91.00 83 TRP A N 1
ATOM 648 C CA . TRP A 1 83 ? 16.735 -6.738 20.363 1.00 91.00 83 TRP A CA 1
ATOM 649 C C . TRP A 1 83 ? 17.921 -6.143 19.605 1.00 91.00 83 TRP A C 1
ATOM 651 O O . TRP A 1 83 ? 19.068 -6.404 19.958 1.00 91.00 83 TRP A O 1
ATOM 661 N N . ARG A 1 84 ? 17.675 -5.289 18.604 1.00 90.50 84 ARG A N 1
ATOM 662 C CA . ARG A 1 84 ? 18.752 -4.617 17.874 1.00 90.50 84 ARG A CA 1
ATOM 663 C C . ARG A 1 84 ? 19.488 -3.627 18.772 1.00 90.50 84 ARG A C 1
ATOM 665 O O . ARG A 1 84 ? 20.710 -3.522 18.674 1.00 90.50 84 ARG A O 1
ATOM 672 N N . LYS A 1 85 ? 18.768 -2.883 19.615 1.00 92.06 85 LYS A N 1
ATOM 673 C CA . LYS A 1 85 ? 19.388 -2.001 20.616 1.00 92.06 85 LYS A CA 1
ATOM 674 C C . LYS A 1 85 ? 20.092 -2.800 21.704 1.00 92.06 85 LYS A C 1
ATOM 676 O O . LYS A 1 85 ? 21.236 -2.488 22.000 1.00 92.06 85 LYS A O 1
ATOM 681 N N . VAL A 1 86 ? 19.474 -3.878 22.194 1.00 94.75 86 VAL A N 1
ATOM 682 C CA . VAL A 1 86 ? 20.101 -4.777 23.180 1.00 94.75 86 VAL A CA 1
ATOM 683 C C . VAL A 1 86 ? 21.457 -5.283 22.682 1.00 94.75 86 VAL A C 1
ATOM 685 O O . VAL A 1 86 ? 22.449 -5.147 23.388 1.00 94.75 86 VAL A O 1
ATOM 688 N N . CYS A 1 87 ? 21.532 -5.805 21.452 1.00 93.50 87 CYS A N 1
ATOM 689 C CA . CYS A 1 87 ? 22.796 -6.274 20.879 1.00 93.50 87 CYS A CA 1
ATOM 690 C C . CYS A 1 87 ? 23.826 -5.145 20.726 1.00 93.50 87 CYS A C 1
ATOM 692 O O . CYS A 1 87 ? 24.997 -5.345 21.033 1.00 93.50 87 CYS A O 1
ATOM 694 N N . ARG A 1 88 ? 23.393 -3.948 20.304 1.00 92.56 88 ARG A N 1
ATOM 695 C CA . ARG A 1 88 ? 24.272 -2.779 20.152 1.00 92.56 88 ARG A CA 1
ATOM 696 C C . ARG A 1 88 ? 24.890 -2.345 21.481 1.00 92.56 88 ARG A C 1
ATOM 698 O O . ARG A 1 88 ? 26.098 -2.149 21.535 1.00 92.56 88 ARG A O 1
ATOM 705 N N . ASP A 1 89 ? 24.076 -2.214 22.524 1.00 93.19 89 ASP A N 1
ATOM 706 C CA . ASP A 1 89 ? 24.517 -1.726 23.835 1.00 93.19 89 ASP A CA 1
ATOM 707 C C . ASP A 1 89 ? 25.332 -2.789 24.587 1.00 93.19 89 ASP A C 1
ATOM 709 O O . ASP A 1 89 ? 26.257 -2.460 25.325 1.00 93.19 89 ASP A O 1
ATOM 713 N N . ALA A 1 90 ? 25.038 -4.071 24.353 1.00 93.75 90 ALA A N 1
ATOM 714 C CA . ALA A 1 90 ? 25.808 -5.191 24.889 1.00 93.75 90 ALA A CA 1
ATOM 715 C C . ALA A 1 90 ? 27.115 -5.473 24.118 1.00 93.75 90 ALA A C 1
ATOM 717 O O . ALA A 1 90 ? 27.857 -6.373 24.505 1.00 93.75 90 ALA A O 1
ATOM 718 N N . GLY A 1 91 ? 27.396 -4.755 23.021 1.00 93.19 91 GLY A N 1
ATOM 719 C CA . GLY A 1 91 ? 28.571 -5.001 22.176 1.00 93.19 91 GLY A CA 1
ATOM 720 C C . GLY A 1 91 ? 28.551 -6.357 21.457 1.00 93.19 91 GLY A C 1
ATOM 721 O O . GLY A 1 91 ? 29.604 -6.882 21.106 1.00 93.19 91 GLY A O 1
ATOM 722 N N . ILE A 1 92 ? 27.366 -6.941 21.258 1.00 92.94 92 ILE A N 1
ATOM 723 C CA . ILE A 1 92 ? 27.173 -8.234 20.595 1.00 92.94 92 ILE A CA 1
ATOM 724 C C . ILE A 1 92 ? 26.926 -7.992 19.106 1.00 92.94 92 ILE A C 1
ATOM 726 O O . ILE A 1 92 ? 25.929 -7.377 18.719 1.00 92.94 92 ILE A O 1
ATOM 730 N N . GLU A 1 93 ? 27.797 -8.525 18.254 1.00 87.81 93 GLU A N 1
ATOM 731 C CA . GLU A 1 93 ? 27.578 -8.536 16.810 1.00 87.81 93 GLU A CA 1
ATOM 732 C C . GLU A 1 93 ? 26.645 -9.695 16.431 1.00 87.81 93 GLU A C 1
ATOM 734 O O . GLU A 1 93 ? 26.947 -10.868 16.657 1.00 87.81 93 GLU A O 1
ATOM 739 N N . ALA A 1 94 ? 25.467 -9.369 15.895 1.00 87.06 94 ALA A N 1
ATOM 740 C CA . ALA A 1 94 ? 24.501 -10.377 15.475 1.00 87.06 94 ALA A CA 1
ATOM 741 C C . ALA A 1 94 ? 24.916 -10.991 14.123 1.00 87.06 94 ALA A C 1
ATOM 743 O O . ALA A 1 94 ? 25.275 -10.247 13.206 1.00 87.06 94 ALA A O 1
ATOM 744 N N . PRO A 1 95 ? 24.823 -12.322 13.949 1.00 88.69 95 PRO A N 1
ATOM 745 C CA . PRO A 1 95 ? 25.140 -12.956 12.677 1.00 88.69 95 PRO A CA 1
ATOM 746 C C . PRO A 1 95 ? 24.139 -12.541 11.592 1.00 88.69 95 PRO A C 1
ATOM 748 O O . PRO A 1 95 ? 22.951 -12.328 11.854 1.00 88.69 95 PRO A O 1
ATOM 751 N N . VAL A 1 96 ? 24.603 -12.484 10.342 1.00 85.88 96 VAL A N 1
ATOM 752 C CA . VAL A 1 96 ? 23.713 -12.318 9.188 1.00 85.88 96 VAL A CA 1
ATOM 753 C C . VAL A 1 96 ? 22.880 -13.590 9.043 1.00 85.88 96 VAL A C 1
ATOM 755 O O . VAL A 1 96 ? 23.369 -14.613 8.577 1.00 85.88 96 VAL A O 1
ATOM 758 N N . ALA A 1 97 ? 21.615 -13.526 9.460 1.00 86.12 97 ALA A N 1
ATOM 759 C CA . ALA A 1 97 ? 20.711 -14.676 9.432 1.00 86.12 97 ALA A CA 1
ATOM 760 C C . ALA A 1 97 ? 20.294 -15.075 8.006 1.00 86.12 97 ALA A C 1
ATOM 762 O O . ALA A 1 97 ? 20.013 -16.239 7.741 1.00 86.12 97 ALA A O 1
ATOM 763 N N . SER A 1 98 ? 20.230 -14.112 7.084 1.00 89.00 98 SER A N 1
ATOM 764 C CA . SER A 1 98 ? 19.973 -14.354 5.664 1.00 89.00 98 SER A CA 1
ATOM 765 C C . SER A 1 98 ? 20.393 -13.146 4.830 1.00 89.00 98 SER A C 1
ATOM 767 O O . SER A 1 98 ? 20.425 -12.014 5.319 1.00 89.00 98 SER A O 1
ATOM 769 N N . LYS A 1 99 ? 20.708 -13.391 3.558 1.00 88.44 99 LYS A N 1
ATOM 770 C CA . LYS A 1 99 ? 20.904 -12.359 2.541 1.00 88.44 99 LYS A CA 1
ATOM 771 C C . LYS A 1 99 ? 20.082 -12.758 1.321 1.00 88.44 99 LYS A C 1
ATOM 773 O O . LYS A 1 99 ? 20.235 -13.873 0.837 1.00 88.44 99 LYS A O 1
ATOM 778 N N . SER A 1 100 ? 19.214 -11.863 0.860 1.00 86.44 100 SER A N 1
ATOM 779 C CA . SER A 1 100 ? 18.439 -12.079 -0.364 1.00 86.44 100 SER A CA 1
ATOM 780 C C . SER A 1 100 ? 19.327 -12.009 -1.604 1.00 86.44 100 SER A C 1
ATOM 782 O O . SER A 1 100 ? 20.356 -11.321 -1.604 1.00 86.44 100 SER A O 1
ATOM 784 N N . ASP A 1 101 ? 18.889 -12.675 -2.668 1.00 89.50 101 ASP A N 1
ATOM 785 C CA . ASP A 1 101 ? 19.527 -12.595 -3.977 1.00 89.50 101 ASP A CA 1
ATOM 786 C C . ASP A 1 101 ? 19.516 -11.156 -4.525 1.00 89.50 101 ASP A C 1
ATOM 788 O O . ASP A 1 101 ? 18.607 -10.371 -4.220 1.00 89.50 101 ASP A O 1
ATOM 792 N N . PRO A 1 102 ? 20.528 -10.775 -5.326 1.00 88.69 102 PRO A N 1
ATOM 793 C CA . PRO A 1 102 ? 20.539 -9.479 -5.988 1.00 88.69 102 PRO A CA 1
ATOM 794 C C . PRO A 1 102 ? 19.345 -9.357 -6.944 1.00 88.69 102 PRO A C 1
ATOM 796 O O . PRO A 1 102 ? 19.039 -10.276 -7.699 1.00 88.69 102 PRO A O 1
ATOM 799 N N . GLY A 1 103 ? 18.691 -8.196 -6.935 1.00 89.00 103 GLY A N 1
ATOM 800 C CA . GLY A 1 103 ? 17.555 -7.894 -7.802 1.00 89.00 103 GLY A CA 1
ATOM 801 C C . GLY A 1 103 ? 17.700 -6.533 -8.473 1.00 89.00 103 GLY A C 1
ATOM 802 O O . GLY A 1 103 ? 18.360 -5.633 -7.951 1.00 89.00 103 GLY A O 1
ATOM 803 N N . VAL A 1 104 ? 17.058 -6.379 -9.628 1.00 87.69 104 VAL A N 1
ATOM 804 C CA . VAL A 1 104 ? 16.956 -5.105 -10.349 1.00 87.69 104 VAL A CA 1
ATOM 805 C C . VAL A 1 104 ?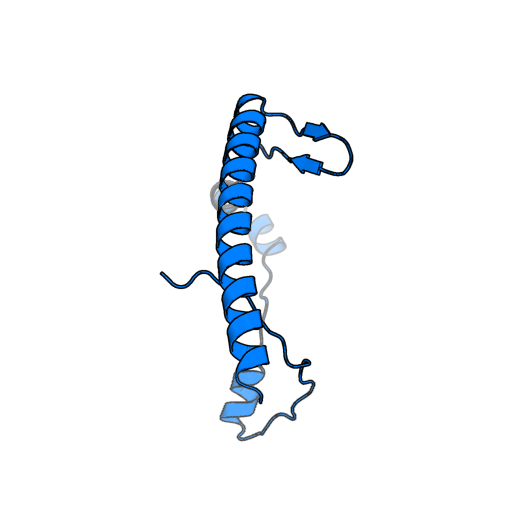 15.534 -4.577 -10.193 1.00 87.69 104 VAL A C 1
ATOM 807 O O . VAL A 1 104 ? 14.567 -5.320 -10.326 1.00 87.69 104 VAL A O 1
ATOM 810 N N . THR A 1 105 ? 15.393 -3.287 -9.887 1.00 90.06 105 THR A N 1
ATOM 811 C CA . THR A 1 105 ? 14.094 -2.602 -9.827 1.00 90.06 105 THR A CA 1
ATOM 812 C C . THR A 1 105 ? 14.075 -1.490 -10.861 1.00 90.06 105 THR A C 1
ATOM 814 O O . THR A 1 105 ? 14.918 -0.594 -10.822 1.00 90.06 105 THR A O 1
ATOM 817 N N . LEU A 1 106 ? 13.090 -1.523 -11.757 1.00 87.75 106 LEU A N 1
ATOM 818 C CA . LEU A 1 106 ? 12.834 -0.429 -12.685 1.00 87.75 106 LEU A CA 1
ATOM 819 C C . LEU A 1 106 ? 12.008 0.644 -11.977 1.00 87.75 106 LEU A C 1
ATOM 821 O O . LEU A 1 106 ? 10.959 0.368 -11.395 1.00 87.75 106 LEU A O 1
ATOM 825 N N . LYS A 1 107 ? 12.496 1.879 -12.018 1.00 87.19 107 LYS A N 1
ATOM 826 C CA . LYS A 1 107 ? 11.798 3.050 -11.493 1.00 87.19 107 LYS A CA 1
ATOM 827 C C . LYS A 1 107 ? 11.932 4.187 -12.485 1.00 87.19 107 LYS A C 1
ATOM 829 O O . LYS A 1 107 ? 12.988 4.366 -13.089 1.00 87.19 107 LYS A O 1
ATOM 834 N N . TRP A 1 108 ? 10.882 4.984 -12.610 1.00 79.81 108 TRP A N 1
ATOM 835 C CA . TRP A 1 108 ? 10.993 6.240 -13.331 1.00 79.81 108 TRP A CA 1
ATOM 836 C C . TRP A 1 108 ? 11.853 7.200 -12.503 1.00 79.81 108 TRP A C 1
ATOM 838 O O . TRP A 1 108 ? 11.552 7.459 -11.337 1.00 79.81 108 TRP A O 1
ATOM 848 N N . VAL A 1 109 ? 12.936 7.705 -13.087 1.00 78.25 109 VAL A N 1
ATOM 849 C CA . VAL A 1 109 ? 13.733 8.794 -12.512 1.00 78.25 109 VAL A CA 1
ATOM 850 C C . VAL A 1 109 ? 13.263 10.080 -13.190 1.00 78.25 109 VAL A C 1
ATOM 852 O O . VAL A 1 109 ? 13.304 10.165 -14.416 1.00 78.25 109 VAL A O 1
ATOM 855 N N . LYS A 1 110 ? 12.711 11.009 -12.404 1.00 57.22 110 LYS A N 1
ATOM 856 C CA . LYS A 1 110 ? 12.328 12.351 -12.865 1.00 57.22 110 LYS A CA 1
ATOM 857 C C . LYS A 1 110 ? 13.538 13.269 -12.892 1.00 57.22 110 LYS A C 1
ATOM 859 O O . LYS A 1 110 ? 14.372 13.130 -11.970 1.00 57.22 110 LYS A O 1
#